Protein AF-A0A942VXL8-F1 (afdb_monomer_lite)

Secondary structure (DSSP, 8-state):
-HHHHHHHHHTT-S-HHHHHHHHHHHHHHHHHHHHHHHHHHHTT-TTS-S--HHHHHHHHHHHHHHHHHHHHHHHHHHHHHH-HHHHHHHHHHHH-HHHHHHHHHHHHHHHHHHHHHHHIIIIIITTTSHHHHHHHHHHHHHHHHHHHHHHHHHTTT-

Structure (mmCIF, N/CA/C/O backbone):
data_AF-A0A942VXL8-F1
#
_entry.id   AF-A0A942VXL8-F1
#
loop_
_atom_site.group_PDB
_atom_site.id
_atom_site.type_symbol
_atom_site.label_atom_id
_atom_site.label_alt_id
_atom_site.label_comp_id
_atom_site.label_asym_id
_atom_site.label_entity_id
_atom_site.label_seq_id
_atom_site.pdbx_PDB_ins_code
_atom_site.Cartn_x
_atom_site.Cartn_y
_atom_site.Cartn_z
_atom_site.occupancy
_atom_site.B_iso_or_equiv
_atom_site.auth_seq_id
_atom_site.auth_comp_id
_atom_site.auth_asym_id
_atom_site.auth_atom_id
_atom_site.pdbx_PDB_model_num
ATOM 1 N N . MET A 1 1 ? -12.586 24.359 14.016 1.00 50.34 1 MET A N 1
ATOM 2 C CA . MET A 1 1 ? -12.978 23.047 14.601 1.00 50.34 1 MET A CA 1
ATOM 3 C C . MET A 1 1 ? -12.679 21.827 13.716 1.00 50.34 1 MET A C 1
ATOM 5 O O . MET A 1 1 ? -12.211 20.833 14.252 1.00 50.34 1 MET A O 1
ATOM 9 N N . ARG A 1 2 ? -12.892 21.862 12.387 1.00 53.41 2 ARG A N 1
ATOM 10 C CA . ARG A 1 2 ? -12.722 20.697 11.481 1.00 53.41 2 ARG A CA 1
ATOM 11 C C . ARG A 1 2 ? -11.295 20.110 11.426 1.00 53.41 2 ARG A C 1
ATOM 13 O O . ARG A 1 2 ? -11.150 18.890 11.414 1.00 53.41 2 ARG A O 1
ATOM 20 N N . ASN A 1 3 ? -10.256 20.947 11.510 1.00 57.34 3 ASN A N 1
ATOM 21 C CA . ASN A 1 3 ? -8.858 20.489 11.504 1.00 57.34 3 ASN A CA 1
ATOM 22 C C . ASN A 1 3 ? -8.479 19.669 12.750 1.00 57.34 3 ASN A C 1
ATOM 24 O O . ASN A 1 3 ? -7.721 18.711 12.633 1.00 57.34 3 ASN A O 1
ATOM 28 N N . SER A 1 4 ? -9.047 19.955 13.932 1.00 61.88 4 SER A N 1
ATOM 29 C CA . SER A 1 4 ? -8.683 19.209 15.150 1.00 61.88 4 SER A CA 1
ATOM 30 C C . SER A 1 4 ? -9.243 17.783 15.160 1.00 61.88 4 SER A C 1
ATOM 32 O O . SER A 1 4 ? -8.615 16.889 15.723 1.00 61.88 4 SER A O 1
ATOM 34 N N . LYS A 1 5 ? -10.382 17.536 14.493 1.00 65.38 5 LYS A N 1
ATOM 35 C CA . LYS A 1 5 ? -10.958 16.187 14.364 1.00 65.38 5 LYS A CA 1
ATOM 36 C C . LYS A 1 5 ? -10.124 15.310 13.426 1.00 65.38 5 LYS A C 1
ATOM 38 O O . LYS A 1 5 ? -9.825 14.175 13.777 1.00 65.38 5 LYS A O 1
ATOM 43 N N . ILE A 1 6 ? -9.680 15.851 12.289 1.00 63.12 6 ILE A N 1
ATOM 44 C CA . ILE A 1 6 ? -8.800 15.136 11.348 1.00 63.12 6 ILE A CA 1
ATOM 45 C C . ILE A 1 6 ? -7.455 14.817 12.014 1.00 63.12 6 ILE A C 1
ATOM 47 O O . ILE A 1 6 ? -7.011 13.676 11.968 1.00 63.12 6 ILE A O 1
ATOM 51 N N . ILE A 1 7 ? -6.859 15.776 12.730 1.00 61.41 7 ILE A N 1
ATOM 52 C CA . ILE A 1 7 ? -5.614 15.551 13.482 1.00 61.41 7 ILE A CA 1
ATOM 53 C C . ILE A 1 7 ? -5.804 14.471 14.558 1.00 61.41 7 ILE A C 1
ATOM 55 O O . ILE A 1 7 ? -4.938 13.617 14.722 1.00 61.41 7 ILE A O 1
ATOM 59 N N . LYS A 1 8 ? -6.942 14.432 15.266 1.00 62.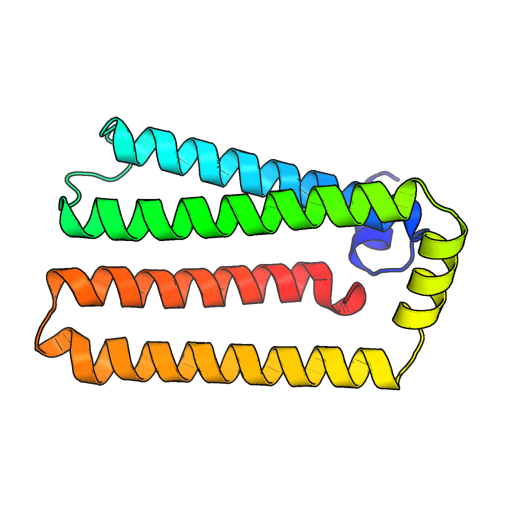31 8 LYS A N 1
ATOM 60 C CA . LYS A 1 8 ? -7.242 13.357 16.233 1.00 62.31 8 LYS A CA 1
ATOM 61 C C . LYS A 1 8 ? -7.376 11.978 15.575 1.00 62.31 8 LYS A C 1
ATOM 63 O O . LYS A 1 8 ? -6.953 10.993 16.174 1.00 62.31 8 LYS A O 1
ATOM 68 N N . LEU A 1 9 ? -7.927 11.902 14.363 1.00 63.34 9 LEU A N 1
ATOM 69 C CA . LEU A 1 9 ? -8.033 10.652 13.599 1.00 63.34 9 LEU A CA 1
ATOM 70 C C . LEU A 1 9 ? -6.672 10.184 13.069 1.00 63.34 9 LEU A C 1
ATOM 72 O O . LEU A 1 9 ? -6.368 9.000 13.160 1.00 63.34 9 LEU A O 1
ATOM 76 N N . LEU A 1 10 ? -5.834 11.112 12.601 1.00 59.16 10 LEU A N 1
ATOM 77 C CA . LEU A 1 10 ? -4.459 10.843 12.164 1.00 59.16 10 LEU A CA 1
ATOM 78 C C . LEU A 1 10 ? -3.555 10.408 13.329 1.00 59.16 10 LEU A C 1
ATOM 80 O O . LEU A 1 10 ? -2.736 9.504 13.200 1.00 59.16 10 LEU A O 1
ATOM 84 N N . THR A 1 11 ? -3.744 11.007 14.507 1.00 58.91 11 THR A N 1
ATOM 85 C CA . THR A 1 11 ? -2.933 10.732 15.706 1.00 58.91 11 THR A CA 1
ATOM 86 C C . THR A 1 11 ? -3.414 9.544 16.542 1.00 58.91 11 THR A C 1
ATOM 88 O O . THR A 1 11 ? -2.876 9.332 17.626 1.00 58.91 11 THR A O 1
ATOM 91 N N . GLY A 1 12 ? -4.423 8.791 16.086 1.00 59.56 12 GLY A N 1
ATOM 92 C CA . GLY A 1 12 ? -4.922 7.604 16.796 1.00 59.56 12 GLY A CA 1
ATOM 93 C C . GLY A 1 12 ? -5.733 7.907 18.062 1.00 59.56 12 GLY A C 1
ATOM 94 O O . GLY A 1 12 ? -6.050 7.001 18.826 1.00 59.56 12 GLY A O 1
ATOM 95 N N . LYS A 1 13 ? -6.108 9.173 18.285 1.00 58.84 13 LYS A N 1
ATOM 96 C CA . LYS A 1 13 ? -6.834 9.643 19.480 1.00 58.84 13 LYS A CA 1
ATOM 97 C C . LYS A 1 13 ? -8.361 9.696 19.306 1.00 58.84 13 LYS A C 1
ATOM 99 O O . LYS A 1 13 ? -9.057 10.154 20.208 1.00 58.84 13 LYS A O 1
ATOM 104 N N . GLY A 1 14 ? -8.888 9.305 18.142 1.00 64.31 14 GLY A N 1
ATOM 105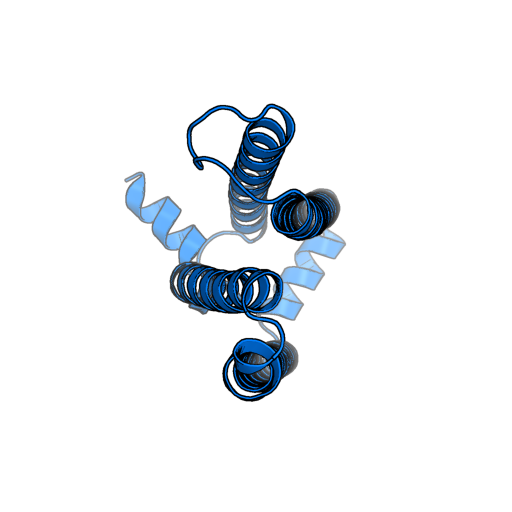 C CA . GLY A 1 14 ? -10.333 9.213 17.870 1.00 64.31 14 GLY A CA 1
ATOM 106 C C . GLY A 1 14 ? -10.920 7.829 18.173 1.00 64.31 14 GLY A C 1
ATOM 107 O O . GLY A 1 14 ? -10.173 6.877 18.374 1.00 64.31 14 GLY A O 1
ATOM 108 N N . HIS A 1 15 ? -12.249 7.680 18.141 1.00 78.06 15 HIS A N 1
ATOM 109 C CA . HIS A 1 15 ? -12.884 6.358 18.230 1.00 78.06 15 HIS A CA 1
ATOM 110 C C . HIS A 1 15 ? -12.444 5.458 17.067 1.00 78.06 15 HIS A C 1
ATOM 112 O O . HIS A 1 15 ? -12.420 5.895 15.915 1.00 78.06 15 HIS A O 1
ATOM 118 N N . ILE A 1 16 ? -12.162 4.182 17.341 1.00 81.50 16 ILE A N 1
ATOM 119 C CA . ILE A 1 16 ? -11.620 3.227 16.356 1.00 81.50 16 ILE A CA 1
ATOM 120 C C . ILE A 1 16 ? -12.505 3.113 15.120 1.00 81.50 16 ILE A C 1
ATOM 122 O O . ILE A 1 16 ? -12.015 3.078 13.994 1.00 81.50 16 ILE A O 1
ATOM 126 N N . LYS A 1 17 ? -13.824 3.148 15.304 1.00 82.56 17 LYS A N 1
ATOM 127 C CA . LYS A 1 17 ? -14.780 3.137 14.194 1.00 82.56 17 LYS A CA 1
ATOM 128 C C . LYS A 1 17 ? -14.611 4.341 13.259 1.00 82.56 17 LYS A C 1
ATOM 130 O O . LYS A 1 17 ? -14.698 4.177 12.045 1.00 82.56 17 LYS A O 1
ATOM 135 N N . GLU A 1 18 ? -14.343 5.536 13.786 1.00 82.38 18 GLU A N 1
ATOM 136 C CA . GLU A 1 18 ? -14.069 6.720 12.959 1.00 82.38 18 GLU A CA 1
ATOM 137 C C . GLU A 1 18 ? -12.702 6.620 12.265 1.00 82.38 18 GLU A C 1
ATOM 139 O O . GLU A 1 18 ? -12.584 6.997 11.099 1.00 82.38 18 GLU A O 1
ATOM 144 N N . GLN A 1 19 ? -11.692 6.054 12.935 1.00 80.62 19 GLN A N 1
ATOM 145 C CA . GLN A 1 19 ? -10.369 5.821 12.345 1.00 80.62 19 GLN A CA 1
ATOM 146 C C . GLN A 1 19 ? -10.431 4.829 11.174 1.00 80.62 19 GLN A C 1
ATOM 148 O O . GLN A 1 19 ? -9.845 5.074 10.121 1.00 80.62 19 GLN A O 1
ATOM 153 N N . LEU A 1 20 ? -11.191 3.737 11.310 1.00 84.06 20 LEU A N 1
ATOM 154 C CA . LEU A 1 20 ? -11.392 2.758 10.236 1.00 84.06 20 LEU A CA 1
ATOM 155 C C . LEU A 1 20 ? -12.156 3.355 9.048 1.00 84.06 20 LEU A C 1
ATOM 157 O O . LEU A 1 20 ? -11.784 3.099 7.903 1.00 84.06 20 LEU A O 1
ATOM 161 N N . LYS A 1 21 ? -13.177 4.190 9.295 1.00 85.81 21 LYS A N 1
ATOM 162 C CA . LYS A 1 21 ? -13.871 4.932 8.227 1.00 85.81 21 LYS A CA 1
ATOM 163 C C . LYS A 1 21 ? -12.913 5.851 7.478 1.00 85.81 21 LYS A C 1
ATOM 165 O O . LYS A 1 21 ? -12.894 5.842 6.252 1.00 85.81 21 LYS A O 1
ATOM 170 N N . PHE A 1 22 ? -12.104 6.612 8.209 1.00 83.56 22 PHE A N 1
ATOM 171 C CA . PHE A 1 22 ? -11.115 7.505 7.618 1.00 83.56 22 PHE A CA 1
ATOM 172 C C . PHE A 1 22 ? -10.062 6.734 6.809 1.00 83.56 22 PHE A C 1
ATOM 174 O O . PHE A 1 22 ? -9.773 7.093 5.670 1.00 83.56 22 PHE A O 1
ATOM 181 N N . SER A 1 23 ? -9.566 5.613 7.343 1.00 84.12 23 SER A N 1
ATOM 182 C CA . SER A 1 23 ? -8.660 4.710 6.627 1.00 84.12 23 SER A CA 1
ATOM 183 C C . SER A 1 23 ? -9.284 4.173 5.335 1.00 84.12 23 SER A C 1
ATOM 185 O O . SER A 1 23 ? -8.607 4.145 4.310 1.00 84.12 23 SER A O 1
ATOM 187 N N . ASN A 1 24 ? -10.571 3.810 5.347 1.00 88.69 24 ASN A N 1
ATOM 188 C CA . ASN A 1 24 ? -11.280 3.364 4.146 1.00 88.69 24 ASN A CA 1
ATOM 189 C C . ASN A 1 24 ? -11.431 4.466 3.102 1.00 88.69 24 ASN A C 1
ATOM 191 O O . ASN A 1 24 ? -11.269 4.179 1.923 1.00 88.69 24 ASN A O 1
ATOM 195 N N . ILE A 1 25 ? -11.711 5.704 3.518 1.00 88.56 25 ILE A N 1
ATOM 196 C CA . ILE A 1 25 ? -11.779 6.848 2.599 1.00 88.56 25 ILE A CA 1
ATOM 197 C C . ILE A 1 25 ? -10.428 7.037 1.908 1.00 88.56 25 ILE A C 1
ATOM 199 O O . ILE A 1 25 ? -10.379 7.140 0.688 1.00 88.56 25 ILE A O 1
ATOM 203 N N . ILE A 1 26 ? -9.329 7.011 2.665 1.00 85.88 26 ILE A N 1
ATOM 204 C CA . ILE A 1 26 ? -7.985 7.160 2.096 1.00 85.88 26 ILE A CA 1
ATOM 205 C C . ILE A 1 26 ? -7.648 6.000 1.161 1.00 85.88 26 ILE A C 1
ATOM 207 O O . ILE A 1 26 ? -7.209 6.240 0.043 1.00 85.88 26 ILE A O 1
ATOM 211 N N . CYS A 1 27 ? -7.904 4.753 1.569 1.00 85.75 27 CYS A N 1
ATOM 212 C CA . CYS A 1 27 ? -7.698 3.599 0.689 1.00 85.75 27 CYS A CA 1
ATOM 213 C C . CYS A 1 27 ? -8.566 3.692 -0.576 1.00 85.75 27 CYS A C 1
ATOM 215 O O . CYS A 1 27 ? -8.106 3.316 -1.646 1.00 85.75 27 CYS A O 1
ATOM 217 N N . GLY A 1 28 ? -9.792 4.214 -0.472 1.00 88.56 28 GLY A N 1
ATOM 218 C CA . GLY A 1 28 ? -10.682 4.431 -1.612 1.00 88.56 28 GLY A CA 1
ATOM 219 C C . GLY A 1 28 ? -10.146 5.485 -2.579 1.00 88.56 28 GLY A C 1
ATOM 220 O O . GLY A 1 28 ? -10.130 5.250 -3.782 1.00 88.56 28 GLY A O 1
ATOM 221 N N . ILE A 1 29 ? -9.638 6.608 -2.060 1.00 89.56 29 ILE A N 1
ATOM 222 C CA . ILE A 1 29 ? -8.975 7.643 -2.868 1.00 89.56 29 ILE A CA 1
ATOM 223 C C . ILE A 1 29 ? -7.738 7.063 -3.565 1.00 89.56 29 ILE A C 1
ATOM 225 O O . ILE A 1 29 ? -7.567 7.265 -4.762 1.00 89.56 29 ILE A O 1
ATOM 229 N N . LEU A 1 30 ? -6.903 6.303 -2.852 1.00 87.00 30 LEU A N 1
ATOM 230 C CA . LEU A 1 30 ? -5.711 5.682 -3.437 1.00 87.00 30 LEU A CA 1
ATOM 231 C C . LEU A 1 30 ? -6.064 4.630 -4.499 1.00 87.00 30 LEU A C 1
ATOM 233 O O . LEU A 1 30 ? -5.429 4.602 -5.548 1.00 87.00 30 LEU A O 1
ATOM 237 N N . ALA A 1 31 ? -7.098 3.813 -4.277 1.00 88.31 31 ALA A N 1
ATOM 238 C CA . ALA A 1 31 ? -7.589 2.858 -5.272 1.00 88.31 31 ALA A CA 1
ATOM 239 C C . ALA A 1 31 ? -8.143 3.562 -6.521 1.00 88.31 31 ALA A C 1
ATOM 241 O O . ALA A 1 31 ? -7.905 3.113 -7.643 1.00 88.31 31 ALA A O 1
ATOM 242 N N . PHE A 1 32 ? -8.843 4.685 -6.339 1.00 90.69 32 PHE A N 1
ATOM 243 C CA . PHE A 1 32 ? -9.324 5.505 -7.447 1.00 90.69 32 PHE A CA 1
ATOM 244 C C . PHE A 1 32 ? -8.162 6.097 -8.253 1.00 90.69 32 PHE A C 1
ATOM 246 O O . PHE A 1 32 ? -8.148 5.965 -9.472 1.00 90.69 32 PHE A O 1
ATOM 253 N N . ILE A 1 33 ? -7.153 6.667 -7.584 1.00 88.00 33 ILE A N 1
ATOM 254 C CA . ILE A 1 33 ? -5.939 7.182 -8.238 1.00 88.00 33 ILE A CA 1
ATOM 255 C C . ILE A 1 33 ? -5.221 6.064 -9.000 1.00 88.00 33 ILE A C 1
ATOM 257 O O . ILE A 1 33 ? -4.877 6.258 -10.160 1.00 88.00 33 ILE A O 1
ATOM 261 N N . ALA A 1 34 ? -5.040 4.890 -8.388 1.00 85.75 34 ALA A N 1
ATOM 262 C CA . ALA A 1 34 ? -4.424 3.736 -9.039 1.00 85.75 34 ALA A CA 1
ATOM 263 C C . ALA A 1 34 ? -5.189 3.336 -10.314 1.00 85.75 34 ALA A C 1
ATOM 265 O O . ALA A 1 34 ? -4.586 3.156 -11.366 1.00 85.75 34 ALA A O 1
ATOM 266 N N . THR A 1 35 ? -6.522 3.295 -10.252 1.00 87.88 35 THR A N 1
ATOM 267 C CA . THR A 1 35 ? -7.374 3.004 -11.419 1.00 87.88 35 THR A CA 1
ATOM 268 C C . THR A 1 35 ? -7.230 4.072 -12.506 1.00 87.88 35 THR A C 1
ATOM 270 O O . THR A 1 35 ? -7.162 3.749 -13.687 1.00 87.88 35 THR A O 1
ATOM 273 N N . LEU A 1 36 ? -7.146 5.348 -12.125 1.00 88.19 36 LEU A N 1
ATOM 274 C CA . LEU A 1 36 ? -6.963 6.453 -13.064 1.00 88.19 36 LEU A CA 1
ATOM 275 C C . LEU A 1 36 ? -5.605 6.339 -13.773 1.00 88.19 36 LEU A C 1
ATOM 277 O O . LEU A 1 36 ? -5.545 6.421 -14.995 1.00 88.19 36 LEU A O 1
ATOM 281 N N . VAL A 1 37 ? -4.534 6.050 -13.027 1.00 84.25 37 VAL A N 1
ATOM 282 C CA . VAL A 1 37 ? -3.196 5.794 -13.584 1.00 84.25 37 VAL A CA 1
ATOM 283 C C . VAL A 1 37 ? -3.210 4.594 -14.535 1.00 84.25 37 VAL A C 1
ATOM 285 O O . VAL A 1 37 ? -2.659 4.694 -15.625 1.00 84.25 37 VAL A O 1
ATOM 288 N N . PHE A 1 38 ? -3.886 3.498 -14.176 1.00 85.81 38 PHE A N 1
ATOM 289 C CA . PHE A 1 38 ? -4.042 2.325 -15.046 1.00 85.81 38 PHE A CA 1
ATOM 290 C C . PHE A 1 38 ? -4.651 2.688 -16.405 1.00 85.81 38 PHE A C 1
ATOM 292 O O . PHE A 1 38 ? -4.117 2.330 -17.451 1.00 85.81 38 PHE A O 1
ATOM 299 N N . VAL A 1 39 ? -5.756 3.439 -16.384 1.00 86.12 39 VAL A N 1
ATOM 300 C CA . VAL A 1 39 ? -6.454 3.891 -17.594 1.00 86.12 39 VAL A CA 1
ATOM 301 C C . VAL A 1 39 ? -5.542 4.791 -18.427 1.00 86.12 39 VAL A C 1
ATOM 303 O O . VAL A 1 39 ? -5.420 4.583 -19.629 1.00 86.12 39 VAL A O 1
ATOM 306 N N . LEU A 1 40 ? -4.844 5.747 -17.808 1.00 84.69 40 LEU A N 1
ATOM 307 C CA . LEU A 1 40 ? -3.923 6.631 -18.530 1.00 84.69 40 LEU A CA 1
ATOM 308 C C . LEU A 1 40 ? -2.797 5.860 -19.238 1.00 84.69 40 LEU A C 1
ATOM 310 O O . LEU A 1 40 ? -2.459 6.206 -20.366 1.00 84.69 40 LEU A O 1
ATOM 314 N N . ILE A 1 41 ? -2.252 4.817 -18.600 1.00 81.56 41 ILE A N 1
ATOM 315 C CA . ILE A 1 41 ? -1.172 3.988 -19.160 1.00 81.56 41 ILE A CA 1
ATOM 316 C C . ILE A 1 41 ? -1.678 3.087 -20.294 1.00 81.56 41 ILE A C 1
ATOM 318 O O . ILE A 1 41 ? -0.983 2.926 -21.291 1.00 81.56 41 ILE A O 1
ATOM 322 N N . ILE A 1 42 ? -2.874 2.500 -20.170 1.00 81.56 42 ILE A N 1
ATOM 323 C CA . ILE A 1 42 ? -3.436 1.621 -21.211 1.00 81.56 42 ILE A CA 1
ATOM 324 C C . ILE A 1 42 ? -3.827 2.392 -22.467 1.00 81.56 42 ILE A C 1
ATOM 326 O O . ILE A 1 42 ? -3.628 1.899 -23.573 1.00 81.56 42 ILE A O 1
ATOM 330 N N . PHE A 1 43 ? -4.412 3.578 -22.304 1.00 82.81 43 PHE A N 1
ATOM 331 C CA . PHE A 1 43 ? -4.924 4.366 -23.424 1.00 82.81 43 PHE A CA 1
ATOM 332 C C . PHE A 1 43 ? -3.886 5.319 -24.025 1.00 82.81 43 PHE A C 1
ATOM 334 O O . PHE A 1 43 ? -4.255 6.147 -24.856 1.00 82.81 43 PHE A O 1
ATOM 341 N N . ASP A 1 44 ? -2.621 5.233 -23.600 1.00 75.69 44 ASP A N 1
ATOM 342 C CA . ASP A 1 44 ? -1.536 6.113 -24.051 1.00 75.69 44 ASP A CA 1
ATOM 343 C C . ASP A 1 44 ? -1.918 7.597 -24.016 1.00 75.69 44 ASP A C 1
ATOM 345 O O . ASP A 1 44 ? -1.559 8.403 -24.877 1.00 75.69 44 ASP A O 1
ATOM 349 N N . ILE A 1 45 ? -2.674 7.976 -22.983 1.00 75.19 45 ILE A N 1
ATOM 350 C CA . ILE A 1 45 ? -3.068 9.364 -22.779 1.00 75.19 45 ILE A CA 1
ATOM 351 C C . ILE A 1 45 ? -1.791 10.085 -22.350 1.00 75.19 45 ILE A C 1
ATOM 353 O O . ILE A 1 45 ? -1.244 9.765 -21.296 1.00 75.19 45 ILE A O 1
ATOM 357 N N . GLY A 1 46 ? -1.317 11.018 -23.189 1.00 59.59 46 GLY A N 1
ATOM 358 C CA . GLY A 1 46 ? 0.035 11.611 -23.242 1.00 59.59 46 GLY A CA 1
ATOM 359 C C . GLY A 1 46 ? 0.578 12.343 -22.003 1.00 59.59 46 GLY A C 1
ATOM 360 O O . GLY A 1 46 ? 1.427 13.219 -22.125 1.00 59.59 46 GLY A O 1
ATOM 361 N N . VAL A 1 47 ? 0.118 11.993 -20.807 1.00 64.44 47 VAL A N 1
ATOM 362 C CA . VAL A 1 47 ? 0.622 12.431 -19.503 1.00 64.44 47 VAL A CA 1
ATOM 363 C C . VAL A 1 47 ? 2.013 11.853 -19.209 1.00 64.44 47 VAL A C 1
ATOM 365 O O . VAL A 1 47 ? 2.786 12.481 -18.492 1.00 64.44 47 VAL A O 1
ATOM 368 N N . PHE A 1 48 ? 2.349 10.681 -19.761 1.00 63.97 48 PHE A N 1
ATOM 369 C CA . PHE A 1 48 ? 3.579 9.950 -19.423 1.00 63.97 48 PHE A CA 1
ATOM 370 C C . PHE A 1 48 ? 4.609 9.836 -20.564 1.00 63.97 48 PHE A C 1
ATOM 372 O O . PHE A 1 48 ? 5.644 9.198 -20.377 1.00 63.97 48 PHE A O 1
ATOM 379 N N . GLY A 1 49 ? 4.366 10.470 -21.718 1.00 66.62 49 GLY A N 1
ATOM 380 C CA . GLY A 1 49 ? 5.226 10.343 -22.905 1.00 66.62 49 GLY A CA 1
ATOM 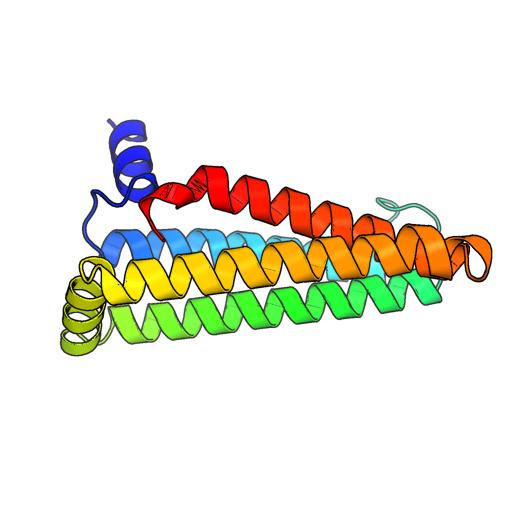381 C C . GLY A 1 49 ? 5.205 8.937 -23.524 1.00 66.62 49 GLY A C 1
ATOM 382 O O . GLY A 1 49 ? 4.359 8.111 -23.184 1.00 66.62 49 GLY A O 1
ATOM 383 N N . GLU A 1 50 ? 6.129 8.661 -24.449 1.00 70.31 50 GLU A N 1
ATOM 384 C CA . GLU A 1 50 ? 6.292 7.319 -25.023 1.00 70.31 50 GLU A CA 1
ATOM 385 C C . GLU A 1 50 ? 6.904 6.368 -23.982 1.00 70.31 50 GLU A C 1
ATOM 387 O O . GLU A 1 50 ? 8.101 6.401 -23.702 1.00 70.31 50 GLU A O 1
ATOM 392 N N . ILE A 1 51 ? 6.070 5.511 -23.388 1.00 73.31 51 ILE A N 1
ATOM 393 C CA . ILE A 1 51 ? 6.518 4.432 -22.501 1.00 73.31 51 ILE A CA 1
ATOM 394 C C . ILE A 1 51 ? 6.746 3.164 -23.335 1.00 73.31 51 ILE A C 1
ATOM 396 O O . ILE A 1 51 ? 5.881 2.773 -24.121 1.00 73.31 51 ILE A O 1
ATOM 400 N N . SER A 1 52 ? 7.864 2.464 -23.118 1.00 79.88 52 SER A N 1
ATOM 401 C CA . SER A 1 52 ? 8.095 1.152 -23.739 1.00 79.88 52 SER A CA 1
ATOM 402 C C . SER A 1 52 ? 7.024 0.127 -23.323 1.00 79.88 52 SER A C 1
ATOM 404 O O . SER A 1 52 ? 6.546 0.130 -22.186 1.00 79.88 52 SER A O 1
ATOM 406 N N . GLU A 1 53 ? 6.670 -0.809 -24.206 1.00 81.69 53 GLU A N 1
ATOM 407 C CA . GLU A 1 53 ? 5.662 -1.845 -23.917 1.00 81.69 53 GLU A CA 1
ATOM 408 C C . GLU A 1 53 ? 6.028 -2.700 -22.686 1.00 81.69 53 GLU A C 1
ATOM 410 O O . GLU A 1 53 ? 5.179 -3.027 -21.854 1.00 81.69 53 GLU A O 1
ATOM 415 N N . LYS A 1 54 ? 7.325 -2.986 -22.503 1.00 78.69 54 LYS A N 1
ATOM 416 C CA . LYS A 1 54 ? 7.834 -3.695 -21.319 1.00 78.69 54 LYS A CA 1
ATOM 417 C C . LYS A 1 54 ? 7.586 -2.901 -20.037 1.00 78.69 54 LYS A C 1
ATOM 419 O O . LYS A 1 54 ? 7.118 -3.468 -19.051 1.00 78.69 54 LYS A O 1
ATOM 424 N N . SER A 1 55 ? 7.864 -1.599 -20.050 1.00 76.19 55 SER A N 1
ATOM 425 C CA . SER A 1 55 ? 7.641 -0.730 -18.894 1.00 76.19 55 SER A CA 1
ATOM 426 C C . SER A 1 55 ? 6.146 -0.574 -18.593 1.00 76.19 55 SER A C 1
ATOM 428 O O . SER A 1 55 ? 5.768 -0.645 -17.424 1.00 76.19 55 SER A O 1
ATOM 430 N N . LYS A 1 56 ? 5.276 -0.473 -19.613 1.00 80.50 56 LYS A N 1
ATOM 431 C CA . LYS A 1 56 ? 3.809 -0.465 -19.427 1.00 80.50 56 LYS A CA 1
ATOM 432 C C . LYS A 1 56 ? 3.323 -1.713 -18.691 1.00 80.50 56 LYS A C 1
ATOM 434 O O . LYS A 1 56 ? 2.555 -1.599 -17.739 1.00 80.50 56 LYS A O 1
ATOM 439 N N . ASN A 1 57 ? 3.809 -2.893 -19.076 1.00 82.12 57 ASN A N 1
ATOM 440 C CA . ASN A 1 57 ? 3.436 -4.149 -18.421 1.00 82.12 57 ASN A CA 1
ATOM 441 C C . ASN A 1 57 ? 3.861 -4.191 -16.947 1.00 82.12 57 ASN A C 1
ATOM 443 O O . ASN A 1 57 ? 3.081 -4.623 -16.098 1.00 82.12 57 ASN A O 1
ATOM 447 N N . ILE A 1 58 ? 5.060 -3.692 -16.631 1.00 80.56 58 ILE A N 1
ATOM 448 C CA . ILE A 1 58 ? 5.538 -3.577 -15.246 1.00 80.56 58 ILE A CA 1
ATOM 449 C C . ILE A 1 58 ? 4.624 -2.637 -14.448 1.00 80.56 58 ILE A C 1
ATOM 451 O O . ILE A 1 58 ? 4.133 -3.025 -13.387 1.00 80.56 58 ILE A O 1
ATOM 455 N N . TYR A 1 59 ? 4.328 -1.440 -14.969 1.00 79.12 59 TYR A N 1
ATOM 456 C CA . TYR A 1 59 ? 3.437 -0.488 -14.299 1.00 79.12 59 TYR A CA 1
ATOM 457 C C . TYR A 1 59 ? 2.031 -1.046 -14.080 1.00 79.12 59 TYR A C 1
ATOM 459 O O . TYR A 1 59 ? 1.486 -0.915 -12.986 1.00 79.12 59 TYR A O 1
ATOM 467 N N . ASN A 1 60 ? 1.460 -1.711 -15.083 1.00 83.19 60 ASN A N 1
ATOM 468 C CA . ASN A 1 60 ? 0.139 -2.322 -14.976 1.00 83.19 60 ASN A CA 1
ATOM 469 C C . ASN A 1 60 ? 0.092 -3.373 -13.862 1.00 83.19 60 ASN A C 1
ATOM 471 O O . ASN A 1 60 ? -0.853 -3.384 -13.074 1.00 83.19 60 ASN A O 1
ATOM 475 N N . LEU A 1 61 ? 1.125 -4.212 -13.747 1.00 83.81 61 LEU A N 1
ATOM 476 C CA . LEU A 1 61 ? 1.204 -5.236 -12.707 1.00 83.81 61 LEU A CA 1
ATOM 477 C C . LEU A 1 61 ? 1.248 -4.616 -11.303 1.00 83.81 61 LEU A C 1
ATOM 479 O O . LEU A 1 61 ? 0.496 -5.030 -10.420 1.00 83.81 61 LEU A O 1
ATOM 483 N N . ILE A 1 62 ? 2.050 -3.564 -11.129 1.00 81.19 62 ILE A N 1
ATOM 484 C CA . ILE A 1 62 ? 2.147 -2.807 -9.874 1.00 81.19 62 ILE A CA 1
ATOM 485 C C . ILE A 1 62 ? 0.798 -2.175 -9.513 1.00 81.19 62 ILE A C 1
ATOM 487 O O . ILE A 1 62 ? 0.321 -2.294 -8.385 1.00 81.19 62 ILE A O 1
ATOM 491 N N . VAL A 1 63 ? 0.155 -1.504 -10.469 1.00 85.12 63 VAL A N 1
ATOM 492 C CA . VAL A 1 63 ? -1.120 -0.814 -10.243 1.00 85.12 63 VAL A CA 1
ATOM 493 C C . VAL A 1 63 ? -2.224 -1.794 -9.837 1.00 85.12 63 VAL A C 1
ATOM 495 O O . VAL A 1 63 ? -2.980 -1.512 -8.903 1.00 85.12 63 VAL A O 1
ATOM 498 N N . VAL A 1 64 ? -2.283 -2.964 -10.478 1.00 86.06 64 VAL A N 1
ATOM 499 C CA . VAL A 1 64 ? -3.224 -4.035 -10.121 1.00 86.06 64 VAL A CA 1
ATOM 500 C C . VAL A 1 64 ? -2.953 -4.563 -8.710 1.00 86.06 64 VAL A C 1
ATOM 502 O O . VAL A 1 64 ? -3.894 -4.717 -7.929 1.00 86.06 64 VAL A O 1
ATOM 505 N N . GLU A 1 65 ? -1.690 -4.787 -8.342 1.00 85.12 65 GLU A N 1
ATOM 506 C CA . GLU A 1 65 ? -1.320 -5.230 -6.993 1.00 85.12 65 GLU A CA 1
ATOM 507 C C . GLU A 1 65 ? -1.790 -4.231 -5.922 1.00 85.12 65 GLU A C 1
ATOM 509 O O . GLU A 1 65 ? -2.460 -4.610 -4.954 1.00 85.12 65 GLU A O 1
ATOM 514 N N . TYR A 1 66 ? -1.537 -2.935 -6.130 1.00 83.62 66 TYR A N 1
ATOM 515 C CA . TYR A 1 66 ? -2.002 -1.881 -5.224 1.00 83.62 66 TYR A CA 1
ATOM 516 C C . TYR A 1 66 ? -3.517 -1.826 -5.111 1.00 83.62 66 TYR A C 1
ATOM 518 O O . TYR A 1 66 ? -4.055 -1.705 -4.005 1.00 83.62 66 TYR A O 1
ATOM 526 N N . PHE A 1 67 ? -4.212 -1.931 -6.241 1.00 87.50 67 PHE A N 1
ATOM 527 C CA . PHE A 1 67 ? -5.664 -1.949 -6.258 1.00 87.50 67 PHE A CA 1
ATOM 528 C C . PHE A 1 67 ? -6.208 -3.093 -5.393 1.00 87.50 67 PHE A C 1
ATOM 530 O O . PHE A 1 67 ? -7.039 -2.854 -4.512 1.00 87.50 67 PHE A O 1
ATOM 537 N N . ILE A 1 68 ? -5.677 -4.310 -5.554 1.00 89.06 68 ILE A N 1
ATOM 538 C CA . ILE A 1 68 ? -6.066 -5.475 -4.748 1.00 89.06 68 ILE A CA 1
ATOM 539 C C . ILE A 1 68 ? -5.815 -5.214 -3.257 1.00 89.06 68 ILE A C 1
ATOM 541 O O . ILE A 1 68 ? -6.713 -5.432 -2.439 1.00 89.06 68 ILE A O 1
ATOM 545 N N . ILE A 1 69 ? -4.640 -4.694 -2.885 1.00 87.00 69 ILE A N 1
ATOM 546 C CA . ILE A 1 69 ? -4.298 -4.388 -1.486 1.00 87.00 69 ILE A CA 1
ATOM 547 C C . ILE A 1 69 ? -5.299 -3.399 -0.872 1.00 87.00 69 ILE A C 1
ATOM 549 O O . ILE A 1 69 ? -5.798 -3.626 0.239 1.00 87.00 69 ILE A O 1
ATOM 553 N N . PHE A 1 70 ? -5.622 -2.308 -1.574 1.00 86.88 70 PHE A N 1
ATOM 554 C CA . PHE A 1 70 ? -6.566 -1.309 -1.072 1.00 86.88 70 PHE A CA 1
ATOM 555 C C . PHE A 1 70 ? -7.982 -1.872 -0.951 1.00 86.88 70 PHE A C 1
ATOM 557 O O . PHE A 1 70 ? -8.621 -1.669 0.085 1.00 86.88 70 PHE A O 1
ATOM 564 N N . VAL A 1 71 ? -8.450 -2.633 -1.943 1.00 89.50 71 VAL A N 1
ATOM 565 C CA . VAL A 1 71 ? -9.771 -3.277 -1.912 1.00 89.50 71 VAL A CA 1
ATOM 566 C C . VAL A 1 71 ? -9.873 -4.253 -0.741 1.00 89.50 71 VAL A C 1
ATOM 568 O O . VAL A 1 71 ? -10.798 -4.148 0.067 1.00 89.50 71 VAL A O 1
ATOM 571 N N . VAL A 1 72 ? -8.898 -5.149 -0.572 1.00 91.12 72 VAL A N 1
ATOM 572 C CA . VAL A 1 72 ? -8.868 -6.108 0.546 1.00 91.12 72 VAL A CA 1
ATOM 573 C C . VAL A 1 72 ? -8.891 -5.379 1.891 1.00 91.12 72 VAL A C 1
ATOM 575 O O . VAL A 1 72 ? -9.623 -5.773 2.806 1.00 91.12 72 VAL A O 1
ATOM 578 N N . LYS A 1 73 ? -8.142 -4.279 2.022 1.00 87.75 73 LYS A N 1
ATOM 579 C CA . LYS A 1 73 ? -8.114 -3.475 3.250 1.00 87.75 73 LYS A CA 1
ATOM 580 C C . LYS A 1 73 ? -9.460 -2.806 3.533 1.00 87.75 73 LYS A C 1
ATOM 582 O O . LYS A 1 73 ? -9.924 -2.862 4.675 1.00 87.75 73 LYS A O 1
ATOM 587 N N . ILE A 1 74 ? -10.117 -2.251 2.512 1.00 89.81 74 ILE A N 1
ATOM 588 C CA . ILE A 1 74 ? -11.464 -1.672 2.620 1.00 89.81 74 ILE A CA 1
ATOM 589 C C . ILE A 1 74 ? -12.470 -2.735 3.068 1.00 89.81 74 ILE A C 1
ATOM 591 O O . ILE A 1 74 ? -13.237 -2.491 4.006 1.00 89.81 74 ILE A O 1
ATOM 595 N N . LEU A 1 75 ? -12.450 -3.922 2.454 1.00 92.31 75 LEU A N 1
ATOM 596 C CA . LEU A 1 75 ? -13.336 -5.035 2.806 1.00 92.31 75 LEU A CA 1
ATOM 597 C C . LEU A 1 75 ? -13.113 -5.491 4.253 1.00 92.31 75 LEU A C 1
ATOM 599 O O . LEU A 1 75 ? -14.070 -5.592 5.025 1.00 92.31 75 LEU A O 1
ATOM 603 N N . LYS A 1 76 ? -11.851 -5.684 4.660 1.00 90.31 76 LYS A N 1
ATOM 604 C CA . LYS A 1 76 ? -11.481 -6.071 6.031 1.00 90.31 76 LYS A CA 1
ATOM 605 C C . LYS A 1 76 ? -11.962 -5.045 7.055 1.00 90.31 76 LYS A C 1
ATOM 607 O O . LYS A 1 76 ? -12.604 -5.409 8.039 1.00 90.31 76 LYS A O 1
ATOM 612 N N . ASN A 1 77 ? -11.689 -3.764 6.828 1.00 88.75 77 ASN A N 1
ATOM 613 C CA . ASN A 1 77 ? -12.128 -2.692 7.717 1.00 88.75 77 ASN A CA 1
ATOM 614 C C . ASN A 1 77 ? -13.656 -2.584 7.769 1.00 88.75 77 ASN A C 1
ATOM 616 O O . ASN A 1 77 ? -14.216 -2.403 8.846 1.00 88.75 77 ASN A O 1
ATOM 620 N N . THR A 1 78 ? -14.340 -2.746 6.634 1.00 89.75 78 THR A N 1
ATOM 621 C CA . THR A 1 78 ? -15.810 -2.740 6.573 1.00 89.75 78 THR A CA 1
ATOM 622 C C . THR A 1 78 ? -16.402 -3.888 7.382 1.00 89.75 78 THR A C 1
ATOM 624 O O . THR A 1 78 ? -17.347 -3.672 8.137 1.00 89.75 78 THR A O 1
ATOM 627 N N . ARG A 1 79 ? -15.816 -5.089 7.292 1.00 91.38 79 ARG A N 1
ATOM 628 C CA . ARG A 1 79 ? -16.210 -6.243 8.110 1.00 91.38 79 ARG A CA 1
ATOM 629 C C . ARG A 1 79 ? -16.031 -5.965 9.604 1.00 91.38 79 ARG A C 1
ATOM 631 O O . ARG A 1 79 ? -16.958 -6.200 10.369 1.00 91.38 79 ARG A O 1
ATOM 638 N N . ILE A 1 80 ? -14.888 -5.404 10.003 1.00 88.88 80 ILE A N 1
ATOM 639 C CA . ILE A 1 80 ? -14.611 -5.049 11.406 1.00 88.88 80 ILE A CA 1
ATOM 640 C C . ILE A 1 80 ? -15.594 -3.987 11.918 1.00 88.88 80 ILE A C 1
ATOM 642 O O . ILE A 1 80 ? -16.087 -4.094 13.029 1.00 88.88 80 ILE A O 1
ATOM 646 N N . MET A 1 81 ? -15.926 -2.975 11.114 1.00 88.88 81 MET A N 1
ATOM 647 C CA . MET A 1 81 ? -16.860 -1.919 11.529 1.00 88.88 81 MET A CA 1
ATOM 648 C C . MET A 1 81 ? -18.312 -2.391 11.685 1.00 88.88 81 MET A C 1
ATOM 650 O O . MET A 1 81 ? -19.087 -1.711 12.363 1.00 88.88 81 MET A O 1
ATOM 654 N N . LYS A 1 82 ? -18.687 -3.495 11.026 1.00 89.94 82 LYS A N 1
ATOM 655 C CA . LYS A 1 82 ? -20.027 -4.097 11.092 1.00 89.94 82 LYS A CA 1
ATOM 656 C C . LYS A 1 82 ? -20.199 -5.062 12.272 1.00 89.94 82 LYS A C 1
ATOM 658 O O . LYS A 1 82 ? -21.336 -5.362 12.608 1.00 89.94 82 LYS A O 1
ATOM 663 N N . ASN A 1 83 ? -19.113 -5.542 12.881 1.00 91.00 83 ASN A N 1
ATOM 664 C CA . ASN A 1 83 ? -19.148 -6.505 13.982 1.00 91.00 83 ASN A CA 1
ATOM 665 C C . ASN A 1 83 ? -18.524 -5.888 15.248 1.00 91.00 83 ASN A C 1
ATOM 667 O O . ASN A 1 83 ? -17.336 -5.570 15.270 1.00 91.00 83 ASN A O 1
ATOM 671 N N . GLU A 1 84 ? -19.324 -5.718 16.303 1.00 87.69 84 GLU A N 1
ATOM 672 C CA . GLU A 1 84 ? -18.876 -5.073 17.544 1.00 87.69 84 GLU A CA 1
ATOM 673 C C . GLU A 1 84 ? -17.795 -5.865 18.289 1.00 87.69 84 GLU A C 1
ATOM 675 O O . GLU A 1 84 ? -16.857 -5.261 18.812 1.00 87.69 84 GLU A O 1
ATOM 680 N N . ASP A 1 85 ? -17.850 -7.196 18.275 1.00 89.88 85 ASP A N 1
ATOM 681 C CA . ASP A 1 85 ? -16.831 -8.048 18.899 1.00 89.88 85 ASP A CA 1
ATOM 682 C C . ASP A 1 85 ? -15.488 -7.937 18.161 1.00 89.88 85 ASP A C 1
ATOM 684 O O . ASP A 1 85 ? -14.413 -7.866 18.767 1.00 89.88 85 ASP A O 1
ATOM 688 N N . MET A 1 86 ? -15.528 -7.826 16.829 1.00 87.75 86 MET A N 1
ATOM 689 C CA . MET A 1 86 ? -14.336 -7.548 16.022 1.00 87.75 86 MET A CA 1
ATOM 690 C C . MET A 1 86 ? -13.782 -6.139 16.267 1.00 87.75 86 MET A C 1
ATOM 692 O O . MET A 1 86 ? -12.570 -5.931 16.198 1.00 87.75 86 MET A O 1
ATOM 696 N N . LEU A 1 87 ? -14.647 -5.163 16.550 1.00 87.50 87 LEU A N 1
ATOM 697 C CA . LEU A 1 87 ? -14.227 -3.803 16.878 1.00 87.50 87 LEU A CA 1
ATOM 698 C C . LEU A 1 87 ? -13.510 -3.768 18.237 1.00 87.50 87 LEU A C 1
ATOM 700 O O . LEU A 1 87 ? -12.410 -3.224 18.328 1.00 87.50 87 LEU A O 1
ATOM 704 N N . LYS A 1 88 ? -14.089 -4.414 19.258 1.00 86.94 88 LYS A N 1
ATOM 705 C CA . LYS A 1 88 ? -13.511 -4.525 20.608 1.00 86.94 88 LYS A CA 1
ATOM 706 C C . LYS A 1 88 ? -12.190 -5.292 20.607 1.00 86.94 88 LYS A C 1
ATOM 708 O O . LYS A 1 88 ? -11.213 -4.843 21.197 1.00 86.94 88 LYS A O 1
ATOM 713 N N . SER A 1 89 ? -12.117 -6.421 19.901 1.00 87.69 89 SER A N 1
ATOM 714 C CA . SER A 1 89 ? -10.860 -7.179 19.794 1.00 87.69 89 SER A CA 1
ATOM 715 C C . SER A 1 89 ? -9.761 -6.375 19.093 1.00 87.69 89 SER A C 1
ATOM 717 O O . SER A 1 89 ? -8.605 -6.419 19.514 1.00 87.69 89 SER A O 1
ATOM 719 N N . LYS A 1 90 ? -10.105 -5.565 18.082 1.00 84.44 90 LYS A N 1
ATOM 720 C CA . LYS A 1 90 ? -9.150 -4.651 17.442 1.00 84.44 90 LYS A CA 1
ATOM 721 C C . LYS A 1 90 ? -8.706 -3.513 18.364 1.00 84.44 90 LYS A C 1
ATOM 723 O O . LYS A 1 90 ? -7.536 -3.146 18.327 1.00 84.44 90 LYS A O 1
ATOM 728 N N . GLU A 1 91 ? -9.599 -2.984 19.196 1.00 83.81 91 GLU A N 1
ATOM 729 C CA . GLU A 1 91 ? -9.263 -2.007 20.242 1.00 83.81 91 GLU A CA 1
ATOM 730 C C . GLU A 1 91 ? -8.238 -2.544 21.238 1.00 83.81 91 GLU A C 1
ATOM 732 O O . GLU A 1 91 ? -7.281 -1.844 21.568 1.00 83.81 91 GLU A O 1
ATOM 737 N N . ILE A 1 92 ? -8.411 -3.790 21.679 1.00 85.44 92 ILE A N 1
ATOM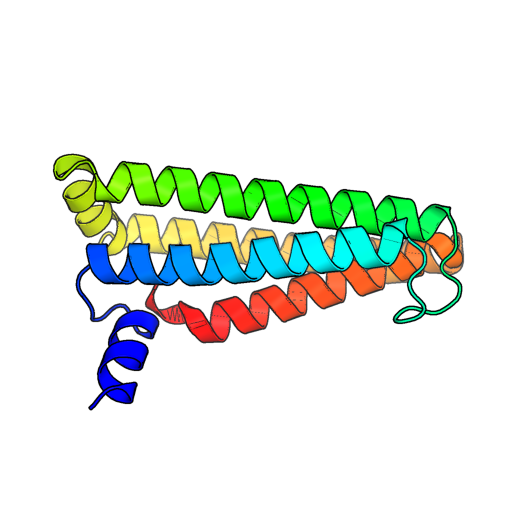 738 C CA . ILE A 1 92 ? -7.474 -4.458 22.588 1.00 85.44 92 ILE A CA 1
ATOM 739 C C . ILE A 1 92 ? -6.132 -4.686 21.883 1.00 85.44 92 ILE A C 1
ATOM 741 O O . ILE A 1 92 ? -5.088 -4.310 22.408 1.00 85.44 92 ILE A O 1
ATOM 745 N N . ALA A 1 93 ? -6.156 -5.217 20.659 1.00 83.38 93 ALA A N 1
ATOM 746 C CA . ALA A 1 93 ? -4.945 -5.530 19.904 1.00 83.38 93 ALA A CA 1
ATOM 747 C C . ALA A 1 93 ? -4.096 -4.296 19.550 1.00 83.38 93 ALA A C 1
ATOM 749 O O . ALA A 1 93 ? -2.893 -4.429 19.344 1.00 83.38 93 ALA A O 1
ATOM 750 N N . LEU A 1 94 ? -4.700 -3.107 19.457 1.00 77.56 94 LEU A N 1
ATOM 751 C CA . LEU A 1 94 ? -3.983 -1.846 19.225 1.00 77.56 94 LEU A CA 1
ATOM 752 C C . LEU A 1 94 ? -3.312 -1.288 20.485 1.00 77.56 94 LEU A C 1
ATOM 754 O O . LEU A 1 94 ? -2.426 -0.449 20.375 1.00 77.56 94 LEU A O 1
ATOM 758 N N . LYS A 1 95 ? -3.733 -1.732 21.672 1.00 81.19 95 LYS A N 1
ATOM 759 C CA . LYS A 1 95 ? -3.133 -1.341 22.956 1.00 81.19 95 LYS A CA 1
ATOM 760 C C . LYS A 1 95 ? -2.137 -2.377 23.481 1.00 81.19 95 LYS A C 1
ATOM 762 O O . LYS A 1 95 ? -1.424 -2.092 24.435 1.00 81.19 95 LYS A O 1
ATOM 767 N N . ASP A 1 96 ? -2.097 -3.559 22.873 1.00 86.19 96 ASP A N 1
ATOM 768 C CA . ASP A 1 96 ? -1.182 -4.633 23.241 1.00 86.19 96 ASP A CA 1
ATOM 769 C C . ASP A 1 96 ? 0.245 -4.335 22.749 1.00 86.19 96 ASP A C 1
ATOM 771 O O . ASP A 1 96 ? 0.526 -4.313 21.546 1.00 86.19 96 ASP A O 1
ATOM 775 N N . GLU A 1 97 ? 1.164 -4.142 23.696 1.00 84.00 97 GLU A N 1
ATOM 776 C CA . GLU A 1 97 ? 2.578 -3.861 23.434 1.00 84.00 97 GLU A CA 1
ATOM 777 C C . GLU A 1 97 ? 3.259 -4.951 22.606 1.00 84.00 97 GLU A C 1
ATOM 779 O O . GLU A 1 97 ? 4.095 -4.653 21.746 1.00 84.00 97 GLU A O 1
ATOM 784 N N . ARG A 1 98 ? 2.885 -6.222 22.805 1.00 84.19 98 ARG A N 1
ATOM 785 C CA . ARG A 1 98 ? 3.445 -7.326 22.021 1.00 84.19 98 ARG A CA 1
ATOM 786 C C . ARG A 1 98 ? 3.058 -7.178 20.558 1.00 84.19 98 ARG A C 1
ATOM 788 O O . ARG A 1 98 ? 3.897 -7.361 19.675 1.00 84.19 98 ARG A O 1
ATOM 795 N N . ASN A 1 99 ? 1.800 -6.847 20.299 1.00 82.12 99 ASN A N 1
ATOM 796 C CA . ASN A 1 99 ? 1.302 -6.695 18.943 1.00 82.12 99 ASN A CA 1
ATOM 797 C C . ASN A 1 99 ? 1.925 -5.470 18.255 1.00 82.12 99 ASN A C 1
ATOM 799 O O . ASN A 1 99 ? 2.324 -5.559 17.095 1.00 82.12 99 ASN A O 1
ATOM 803 N N . ILE A 1 100 ? 2.105 -4.368 18.990 1.00 82.44 100 ILE A N 1
ATOM 804 C CA . ILE A 1 100 ? 2.847 -3.186 18.522 1.00 82.44 100 ILE A CA 1
ATOM 805 C C . ILE A 1 100 ? 4.288 -3.568 18.146 1.00 82.44 100 ILE A C 1
ATOM 807 O O . ILE A 1 100 ? 4.771 -3.203 17.073 1.00 82.44 100 ILE A O 1
ATOM 811 N N . ASN A 1 101 ? 4.981 -4.341 18.986 1.00 83.50 101 ASN A N 1
ATOM 812 C CA . ASN A 1 101 ? 6.355 -4.767 18.712 1.00 83.50 101 ASN A CA 1
ATOM 813 C C . ASN A 1 101 ? 6.460 -5.695 17.495 1.00 83.50 101 ASN A C 1
ATOM 815 O O . ASN A 1 101 ? 7.374 -5.537 16.683 1.00 83.50 101 ASN A O 1
ATOM 819 N N . ILE A 1 102 ? 5.520 -6.630 17.326 1.00 84.88 102 ILE A N 1
ATOM 820 C CA . ILE A 1 102 ? 5.462 -7.495 16.138 1.00 84.88 102 ILE A CA 1
ATOM 821 C C . ILE A 1 102 ? 5.268 -6.651 14.875 1.00 84.88 102 ILE A C 1
ATOM 823 O O . ILE A 1 102 ? 5.989 -6.850 13.898 1.00 84.88 102 ILE A O 1
ATOM 827 N N . GLN A 1 103 ? 4.347 -5.684 14.902 1.00 81.56 103 GLN A N 1
ATOM 828 C CA . GLN A 1 103 ? 4.097 -4.797 13.765 1.00 81.56 103 GLN A CA 1
ATOM 829 C C . GLN A 1 103 ? 5.334 -3.970 13.413 1.00 81.56 103 GLN A C 1
ATOM 831 O O . GLN A 1 103 ? 5.740 -3.964 12.254 1.00 81.56 103 GLN A O 1
ATOM 836 N N . LYS A 1 104 ? 5.994 -3.354 14.402 1.00 82.56 104 LYS A N 1
ATOM 837 C CA . LYS A 1 104 ? 7.243 -2.605 14.189 1.00 82.56 104 LYS A CA 1
ATOM 838 C C . LYS A 1 104 ? 8.351 -3.478 13.605 1.00 82.56 104 LYS A C 1
ATOM 840 O O . LYS A 1 104 ? 9.034 -3.053 12.682 1.00 82.56 104 LYS A O 1
ATOM 845 N N . ARG A 1 105 ? 8.520 -4.708 14.096 1.00 84.88 105 ARG A N 1
ATOM 846 C CA . ARG A 1 105 ? 9.550 -5.621 13.581 1.00 84.88 105 ARG A CA 1
ATOM 847 C C . ARG A 1 105 ? 9.260 -6.057 12.148 1.00 84.88 105 ARG A C 1
ATOM 849 O O . ARG A 1 105 ? 10.160 -6.013 11.315 1.00 84.88 105 ARG A O 1
ATOM 856 N N . ALA A 1 106 ? 8.017 -6.437 11.853 1.00 83.12 106 ALA A N 1
ATOM 857 C CA . ALA A 1 106 ? 7.594 -6.782 10.497 1.00 83.12 106 ALA A CA 1
ATOM 858 C C . ALA A 1 106 ? 7.815 -5.607 9.532 1.00 83.12 106 ALA A C 1
ATOM 860 O O . ALA A 1 106 ? 8.307 -5.795 8.422 1.00 83.12 106 ALA A O 1
ATOM 861 N N . LEU A 1 107 ? 7.522 -4.393 9.996 1.00 81.06 107 LEU A N 1
ATOM 862 C CA . LEU A 1 107 ? 7.745 -3.156 9.266 1.00 81.06 107 LEU A CA 1
ATOM 863 C C . LEU A 1 107 ? 9.228 -2.919 8.961 1.00 81.06 107 LEU A C 1
ATOM 865 O O . LEU A 1 107 ? 9.586 -2.705 7.806 1.00 81.06 107 LEU A O 1
ATOM 869 N N . SER A 1 108 ? 10.102 -3.010 9.968 1.00 82.06 108 SER A N 1
ATOM 870 C CA . SER A 1 108 ? 11.550 -2.885 9.777 1.00 82.06 108 SER A CA 1
ATOM 871 C C . SER A 1 108 ? 12.082 -3.936 8.802 1.00 82.06 108 SER A C 1
ATOM 873 O O . SER A 1 108 ? 12.847 -3.597 7.905 1.00 82.06 108 SER A O 1
ATOM 875 N N . CYS A 1 109 ? 11.641 -5.193 8.921 1.00 85.69 109 CYS A N 1
ATOM 876 C CA . CYS A 1 109 ? 12.010 -6.251 7.980 1.00 85.69 109 CYS A CA 1
ATOM 877 C C . CYS A 1 109 ? 11.578 -5.925 6.545 1.00 85.69 109 CYS A C 1
ATOM 879 O O . CYS A 1 109 ? 12.378 -6.093 5.629 1.00 85.69 109 CYS A O 1
ATOM 881 N N . ALA A 1 110 ? 10.355 -5.425 6.347 1.00 83.38 110 ALA A N 1
ATOM 882 C CA . ALA A 1 110 ? 9.879 -5.023 5.028 1.00 83.38 110 ALA A CA 1
ATOM 883 C C . ALA A 1 110 ? 10.732 -3.887 4.441 1.00 83.38 110 ALA A C 1
ATOM 885 O O . ALA A 1 110 ? 11.152 -3.977 3.291 1.00 83.38 110 ALA A O 1
ATOM 886 N N . VAL A 1 111 ? 11.054 -2.857 5.232 1.00 83.25 111 VAL A N 1
ATOM 887 C CA . VAL A 1 111 ? 11.920 -1.747 4.792 1.00 83.25 111 VAL A CA 1
ATOM 888 C C . VAL A 1 111 ? 13.305 -2.251 4.388 1.00 83.25 111 VAL A C 1
ATOM 890 O O . VAL A 1 111 ? 13.783 -1.906 3.310 1.00 83.25 111 VAL A O 1
ATOM 893 N N . TYR A 1 112 ? 13.937 -3.101 5.202 1.00 85.88 112 TYR A N 1
ATOM 894 C CA . TYR A 1 112 ? 15.242 -3.672 4.859 1.00 85.88 112 TYR A CA 1
ATOM 895 C C . TYR A 1 112 ? 15.188 -4.539 3.601 1.00 85.88 112 TYR A C 1
ATOM 897 O O . TYR A 1 112 ? 16.099 -4.462 2.779 1.00 85.88 112 TYR A O 1
ATOM 905 N N . ALA A 1 113 ? 14.118 -5.314 3.411 1.00 86.75 113 ALA A N 1
ATOM 906 C CA . ALA A 1 113 ? 13.921 -6.093 2.194 1.00 86.75 113 ALA A CA 1
ATOM 907 C C . ALA A 1 113 ? 13.802 -5.185 0.960 1.00 86.75 113 ALA A C 1
ATOM 909 O O . ALA A 1 113 ? 14.493 -5.418 -0.028 1.00 86.75 113 ALA A O 1
ATOM 910 N N . TYR A 1 114 ? 13.002 -4.115 1.026 1.00 84.06 114 TYR A N 1
ATOM 911 C CA . TYR A 1 114 ? 12.872 -3.156 -0.076 1.00 84.06 114 TYR A CA 1
ATOM 912 C C . TYR A 1 114 ? 14.191 -2.452 -0.404 1.00 84.06 114 TYR A C 1
ATOM 914 O O . TYR A 1 114 ? 14.537 -2.338 -1.578 1.00 84.06 114 TYR A O 1
ATOM 922 N N . ILE A 1 115 ? 14.948 -2.021 0.610 1.00 85.69 115 ILE A N 1
ATOM 923 C CA . ILE A 1 115 ? 16.278 -1.428 0.410 1.00 85.69 115 ILE A CA 1
ATOM 924 C C . ILE A 1 115 ? 17.219 -2.446 -0.240 1.00 85.69 115 ILE A C 1
ATOM 926 O O . ILE A 1 115 ? 17.904 -2.104 -1.199 1.00 85.69 115 ILE A O 1
ATOM 930 N N . GLY A 1 116 ? 17.225 -3.696 0.234 1.00 86.88 116 GLY A N 1
ATOM 931 C CA . GLY A 1 116 ? 18.055 -4.766 -0.319 1.00 86.88 116 GLY A CA 1
ATOM 932 C C . GLY A 1 116 ? 17.730 -5.073 -1.781 1.00 86.88 116 GLY A C 1
ATOM 933 O O . GLY A 1 116 ? 18.632 -5.113 -2.614 1.00 86.88 116 GLY A O 1
ATOM 934 N N . ILE A 1 117 ? 16.444 -5.216 -2.117 1.00 87.12 117 ILE A N 1
ATOM 935 C CA . ILE A 1 117 ? 15.997 -5.426 -3.502 1.00 87.12 117 ILE A CA 1
ATOM 936 C C . ILE A 1 117 ? 16.362 -4.212 -4.361 1.00 87.12 117 ILE A C 1
ATOM 938 O O . ILE A 1 117 ? 16.899 -4.385 -5.451 1.00 87.12 117 ILE A O 1
ATOM 942 N N . GLY A 1 118 ? 16.143 -2.990 -3.866 1.00 85.44 118 GLY A N 1
ATOM 943 C CA . GLY A 1 118 ? 16.543 -1.764 -4.556 1.00 85.44 118 GLY A CA 1
ATOM 944 C C . GLY A 1 118 ? 18.045 -1.711 -4.838 1.00 85.44 118 GLY A C 1
ATOM 945 O O . GLY A 1 118 ? 18.443 -1.348 -5.941 1.00 85.44 118 GLY A O 1
ATOM 946 N N . PHE A 1 119 ? 18.876 -2.147 -3.888 1.00 86.81 119 PHE A N 1
ATOM 947 C CA . PHE A 1 119 ? 20.328 -2.255 -4.053 1.00 86.81 119 PHE A CA 1
ATOM 948 C C . PHE A 1 119 ? 20.711 -3.264 -5.139 1.00 86.81 119 PHE A C 1
ATOM 950 O O . PHE A 1 119 ? 21.519 -2.951 -6.010 1.00 86.81 119 PHE A O 1
ATOM 957 N N . ILE A 1 120 ? 20.111 -4.458 -5.117 1.00 87.50 120 ILE A N 1
ATOM 958 C CA . ILE A 1 120 ? 20.360 -5.502 -6.120 1.00 87.50 120 ILE A CA 1
ATOM 959 C C . ILE A 1 120 ? 19.944 -5.006 -7.507 1.00 87.50 120 ILE A C 1
ATOM 961 O O . ILE A 1 120 ? 20.728 -5.076 -8.452 1.00 87.50 120 ILE A O 1
ATOM 965 N N . VAL A 1 121 ? 18.735 -4.460 -7.636 1.00 85.44 121 VAL A N 1
ATOM 966 C CA . VAL A 1 121 ? 18.233 -3.961 -8.920 1.00 85.44 121 VAL A CA 1
ATOM 967 C C . VAL A 1 121 ? 19.085 -2.792 -9.416 1.00 85.44 121 VAL A C 1
ATOM 969 O O . VAL A 1 121 ? 19.482 -2.791 -10.576 1.00 85.44 121 VAL A O 1
ATOM 972 N N . GLY A 1 122 ? 19.407 -1.831 -8.549 1.00 83.56 122 GLY A N 1
ATOM 973 C CA . GLY A 1 122 ? 20.115 -0.605 -8.915 1.00 83.56 122 GLY A CA 1
ATOM 974 C C . GLY A 1 122 ? 21.605 -0.786 -9.207 1.00 83.56 122 GLY A C 1
ATOM 975 O O . GLY A 1 122 ? 22.110 -0.168 -10.138 1.00 83.56 122 GLY A O 1
ATOM 976 N N . LEU A 1 123 ? 22.318 -1.620 -8.443 1.00 83.50 123 LEU A N 1
ATOM 977 C CA . LEU A 1 123 ? 23.767 -1.797 -8.616 1.00 83.50 123 LEU A CA 1
ATOM 978 C C . LEU A 1 123 ? 24.136 -2.998 -9.479 1.00 83.50 123 LEU A C 1
ATOM 980 O O . LEU A 1 123 ? 25.126 -2.937 -10.201 1.00 83.50 123 LEU A O 1
ATOM 984 N N . ILE A 1 124 ? 23.376 -4.091 -9.386 1.00 84.62 124 ILE A N 1
ATOM 985 C CA . ILE A 1 124 ? 23.740 -5.349 -10.044 1.00 84.62 124 ILE A CA 1
ATOM 986 C C . ILE A 1 124 ? 22.999 -5.495 -11.364 1.00 84.62 124 ILE A C 1
ATOM 988 O O . ILE A 1 124 ? 23.622 -5.862 -12.344 1.00 84.62 124 ILE A O 1
ATOM 992 N N . ILE A 1 125 ? 21.693 -5.220 -11.419 1.00 84.06 125 ILE A N 1
ATOM 993 C CA . ILE A 1 125 ? 20.878 -5.520 -12.611 1.00 84.06 125 ILE A CA 1
ATOM 994 C C . ILE A 1 125 ? 20.862 -4.346 -13.602 1.00 84.06 125 ILE A C 1
ATOM 996 O O . ILE A 1 125 ? 20.948 -4.565 -14.812 1.00 84.06 125 ILE A O 1
ATOM 1000 N N . LEU A 1 126 ? 20.793 -3.107 -13.105 1.00 83.25 126 LEU A N 1
ATOM 1001 C CA . LEU A 1 126 ? 20.708 -1.885 -13.914 1.00 83.25 126 LEU A CA 1
ATOM 1002 C C . LEU A 1 126 ? 21.799 -1.753 -14.991 1.00 83.25 126 LEU A C 1
ATOM 1004 O O . LEU A 1 126 ? 21.443 -1.396 -16.113 1.00 83.25 126 LEU A O 1
ATOM 1008 N N . PRO A 1 127 ? 23.083 -2.081 -14.729 1.00 83.31 127 PRO A N 1
ATOM 1009 C CA . PRO A 1 127 ? 24.131 -1.973 -15.746 1.00 83.31 127 PRO A CA 1
ATOM 1010 C C . PRO A 1 127 ? 23.961 -2.939 -16.926 1.00 83.31 127 PRO A C 1
ATOM 1012 O O . PRO A 1 127 ? 24.453 -2.658 -18.014 1.00 83.31 127 PRO A O 1
ATOM 1015 N N . PHE A 1 128 ? 23.272 -4.070 -16.728 1.00 83.50 128 PHE A N 1
ATOM 1016 C CA . PHE A 1 128 ? 23.107 -5.109 -17.754 1.00 83.50 128 PHE A CA 1
ATOM 1017 C C . PHE A 1 128 ? 21.745 -5.051 -18.452 1.00 83.50 128 PHE A C 1
ATOM 1019 O O . PHE A 1 128 ? 21.623 -5.474 -19.597 1.00 83.50 128 PHE A O 1
ATOM 1026 N N . TYR A 1 129 ? 20.718 -4.526 -17.777 1.00 79.19 129 TYR A N 1
ATOM 1027 C CA . TYR A 1 129 ? 19.334 -4.514 -18.260 1.00 79.19 129 TYR A CA 1
ATOM 1028 C C . TYR A 1 129 ? 18.673 -3.146 -18.067 1.00 79.19 129 TYR A C 1
ATOM 1030 O O . TYR A 1 129 ? 17.580 -3.057 -17.503 1.00 79.19 129 TYR A O 1
ATOM 1038 N N . TYR A 1 130 ? 19.342 -2.089 -18.537 1.00 76.56 130 TYR A N 1
ATOM 1039 C CA . TYR A 1 130 ? 19.006 -0.683 -18.283 1.00 76.56 130 TYR A CA 1
ATOM 1040 C C . TYR A 1 130 ? 17.508 -0.357 -18.423 1.00 76.56 130 TYR A C 1
ATOM 1042 O O . TYR A 1 130 ? 16.879 0.022 -17.438 1.00 76.56 130 TYR A O 1
ATOM 1050 N N . GLU A 1 131 ? 16.919 -0.599 -19.598 1.00 72.00 131 GLU A N 1
ATOM 1051 C CA . GLU A 1 131 ? 15.523 -0.250 -19.924 1.00 72.00 131 GLU A CA 1
ATOM 1052 C C . GLU A 1 131 ? 14.487 -0.835 -18.948 1.00 72.00 131 GLU A C 1
ATOM 1054 O O . GLU A 1 131 ? 13.563 -0.156 -18.512 1.00 72.00 131 GLU A O 1
ATOM 1059 N N . SER A 1 132 ? 14.634 -2.105 -18.563 1.00 69.06 132 SER A N 1
ATOM 1060 C CA . SER A 1 132 ? 13.699 -2.761 -17.638 1.00 69.06 132 SER A CA 1
ATOM 1061 C C . SER A 1 132 ? 14.037 -2.498 -16.172 1.00 69.06 132 SER A C 1
ATOM 1063 O O . SER A 1 132 ? 13.146 -2.342 -15.336 1.00 69.06 132 SER A O 1
ATOM 1065 N N . ALA A 1 133 ? 15.325 -2.452 -15.839 1.00 76.56 133 ALA A N 1
ATOM 1066 C CA . ALA A 1 133 ? 15.782 -2.316 -14.464 1.00 76.56 133 ALA A CA 1
ATOM 1067 C C . ALA A 1 133 ? 15.582 -0.895 -13.932 1.00 76.56 133 ALA A C 1
ATOM 1069 O O . ALA A 1 133 ? 15.305 -0.735 -12.744 1.00 76.56 133 ALA A O 1
ATOM 1070 N N . ILE A 1 134 ? 15.641 0.126 -14.794 1.00 79.62 134 ILE A N 1
ATOM 1071 C CA . ILE A 1 134 ? 15.409 1.516 -14.395 1.00 79.62 134 ILE A CA 1
ATOM 1072 C C . ILE A 1 134 ? 13.957 1.732 -13.955 1.00 79.62 134 ILE A C 1
ATOM 1074 O O . ILE A 1 134 ? 13.708 2.353 -12.922 1.00 79.62 134 ILE A O 1
ATOM 1078 N N . THR A 1 135 ? 12.995 1.128 -14.665 1.00 74.12 135 THR A N 1
ATOM 1079 C CA . THR A 1 135 ? 11.571 1.152 -14.297 1.00 74.12 135 THR A CA 1
ATOM 1080 C C . THR A 1 135 ? 11.338 0.483 -12.940 1.00 74.12 135 THR A C 1
ATOM 1082 O O . THR A 1 135 ? 10.646 1.035 -12.082 1.00 74.12 135 THR A O 1
ATOM 1085 N N . ILE A 1 136 ? 11.944 -0.687 -12.713 1.00 77.75 136 ILE A N 1
ATOM 1086 C CA . ILE A 1 136 ? 11.824 -1.422 -11.445 1.00 77.75 136 ILE A CA 1
ATOM 1087 C C . ILE A 1 136 ? 12.465 -0.626 -10.303 1.00 77.75 136 ILE A C 1
ATOM 1089 O O . ILE A 1 136 ? 11.867 -0.486 -9.237 1.00 77.75 136 ILE A O 1
ATOM 1093 N N . PHE A 1 137 ? 13.650 -0.056 -10.527 1.00 78.88 137 PHE A N 1
ATOM 1094 C CA . PHE A 1 137 ? 14.362 0.732 -9.526 1.00 78.88 137 PHE A CA 1
ATOM 1095 C C . PHE A 1 137 ? 13.573 1.978 -9.107 1.00 78.88 137 PHE A C 1
ATOM 1097 O O . PHE A 1 137 ? 13.313 2.166 -7.918 1.00 78.88 137 PHE A O 1
ATOM 1104 N N . TYR A 1 138 ? 13.105 2.784 -10.067 1.00 79.88 138 TYR A N 1
ATOM 1105 C CA . TYR A 1 138 ? 12.285 3.960 -9.762 1.00 79.88 138 TYR A CA 1
ATOM 1106 C C . TYR A 1 138 ? 10.971 3.596 -9.078 1.00 79.88 138 TYR A C 1
ATOM 1108 O O . TYR A 1 138 ? 10.531 4.325 -8.189 1.00 79.88 138 TYR A O 1
ATOM 1116 N N . THR A 1 139 ? 10.377 2.455 -9.433 1.00 77.19 139 THR A N 1
ATOM 1117 C CA . THR A 1 139 ? 9.208 1.937 -8.723 1.00 77.19 139 THR A CA 1
ATOM 1118 C C . THR A 1 139 ? 9.553 1.679 -7.261 1.00 77.19 139 THR A C 1
ATOM 1120 O O . THR A 1 139 ? 8.904 2.248 -6.391 1.00 77.19 139 THR A O 1
ATOM 1123 N N . ILE A 1 140 ? 10.593 0.893 -6.964 1.00 81.94 140 ILE A N 1
ATOM 1124 C CA . ILE A 1 140 ? 11.007 0.591 -5.582 1.00 81.94 140 ILE A CA 1
ATOM 1125 C C . ILE A 1 140 ? 11.246 1.883 -4.788 1.00 81.94 140 ILE A C 1
ATOM 1127 O O . ILE A 1 140 ? 10.773 2.005 -3.657 1.00 81.94 140 ILE A O 1
ATOM 1131 N N . CYS A 1 141 ? 11.908 2.878 -5.387 1.00 81.69 141 CYS A N 1
ATOM 1132 C CA . CYS A 1 141 ? 12.111 4.187 -4.767 1.00 81.69 141 CYS A CA 1
ATOM 1133 C C . CYS A 1 141 ? 10.791 4.923 -4.490 1.00 81.69 141 CYS A C 1
ATOM 1135 O O . CYS A 1 141 ? 10.599 5.440 -3.388 1.00 81.69 141 CYS A O 1
ATOM 1137 N N . ALA A 1 142 ? 9.866 4.949 -5.453 1.00 77.62 142 ALA A N 1
ATOM 1138 C CA . ALA A 1 142 ? 8.549 5.558 -5.283 1.00 77.62 142 ALA A CA 1
ATOM 1139 C C . ALA A 1 142 ? 7.735 4.857 -4.185 1.00 77.62 142 ALA A C 1
ATOM 1141 O O . ALA A 1 142 ? 7.067 5.524 -3.394 1.00 77.62 142 ALA A O 1
ATOM 1142 N N . LEU A 1 143 ? 7.838 3.529 -4.075 1.00 75.62 143 LEU A N 1
ATOM 1143 C CA . LEU A 1 143 ? 7.181 2.758 -3.019 1.00 75.62 143 LEU A CA 1
ATOM 1144 C C . LEU A 1 143 ? 7.766 3.052 -1.645 1.00 75.62 143 LEU A C 1
ATOM 1146 O O . LEU A 1 143 ? 7.009 3.225 -0.690 1.00 75.62 143 LEU A O 1
ATOM 1150 N N . LEU A 1 144 ? 9.090 3.171 -1.546 1.00 80.31 144 LEU A N 1
ATOM 1151 C CA . LEU A 1 144 ? 9.756 3.562 -0.308 1.00 80.31 144 LEU A CA 1
ATOM 1152 C C . LEU A 1 144 ? 9.341 4.981 0.114 1.00 80.31 144 LEU A C 1
ATOM 1154 O O . LEU A 1 144 ? 9.065 5.224 1.286 1.00 80.31 144 LEU A O 1
ATOM 1158 N N . ALA A 1 145 ? 9.232 5.907 -0.842 1.00 78.19 145 ALA A N 1
ATOM 1159 C CA . ALA A 1 145 ? 8.776 7.271 -0.591 1.00 78.19 145 ALA A CA 1
ATOM 1160 C C . ALA A 1 145 ? 7.307 7.312 -0.141 1.00 78.19 145 ALA A C 1
ATOM 1162 O O . ALA A 1 145 ? 6.989 7.945 0.866 1.00 78.19 145 ALA A O 1
ATOM 1163 N N . LEU A 1 146 ? 6.415 6.596 -0.833 1.00 75.38 146 LEU A N 1
ATOM 1164 C CA . LEU A 1 146 ? 5.003 6.486 -0.462 1.00 75.38 146 LEU A CA 1
ATOM 1165 C C . LEU A 1 146 ? 4.848 5.841 0.915 1.00 75.38 146 LEU A C 1
ATOM 1167 O O . LEU A 1 146 ? 4.047 6.299 1.729 1.00 75.38 146 LEU A O 1
ATOM 1171 N N . TYR A 1 147 ? 5.657 4.827 1.210 1.00 75.31 147 TYR A N 1
ATOM 1172 C CA . TYR A 1 147 ? 5.749 4.237 2.533 1.00 75.31 147 TYR A CA 1
ATOM 1173 C C . TYR A 1 147 ? 6.173 5.267 3.589 1.00 75.31 147 TYR A C 1
ATOM 1175 O O . TYR A 1 147 ? 5.485 5.396 4.597 1.00 75.31 147 TYR A O 1
ATOM 1183 N N . CYS A 1 148 ? 7.236 6.041 3.361 1.00 73.00 148 CYS A N 1
ATOM 1184 C CA . CYS A 1 148 ? 7.673 7.094 4.281 1.00 73.00 148 CYS A CA 1
ATOM 1185 C C . CYS A 1 148 ? 6.580 8.148 4.505 1.00 73.00 148 CYS A C 1
ATOM 1187 O O . CYS A 1 148 ? 6.359 8.567 5.637 1.00 73.00 148 CYS A O 1
ATOM 1189 N N . ILE A 1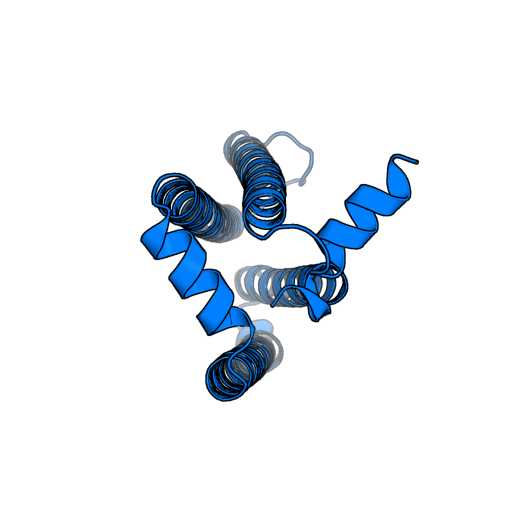 149 ? 5.846 8.534 3.457 1.00 73.31 149 ILE A N 1
ATOM 1190 C CA . ILE A 1 149 ? 4.706 9.455 3.558 1.00 73.31 149 ILE A CA 1
ATOM 1191 C C . ILE A 1 149 ? 3.601 8.840 4.422 1.00 73.31 149 ILE A C 1
ATOM 1193 O O . ILE A 1 149 ? 3.137 9.467 5.373 1.00 73.31 149 ILE A O 1
ATOM 1197 N N . MET A 1 150 ? 3.205 7.598 4.140 1.00 70.38 150 MET A N 1
ATOM 1198 C CA . MET A 1 150 ? 2.193 6.882 4.919 1.00 70.38 150 MET A CA 1
ATOM 1199 C C 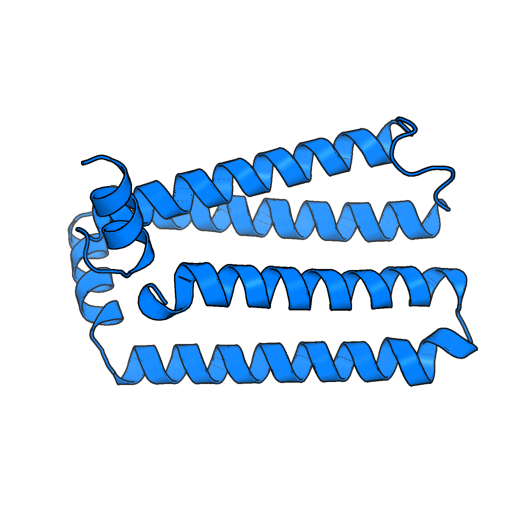. MET A 1 150 ? 2.634 6.701 6.373 1.00 70.38 150 MET A C 1
ATOM 1201 O O . MET A 1 150 ? 1.836 6.896 7.283 1.00 70.38 150 MET A O 1
ATOM 1205 N N . PHE A 1 151 ? 3.904 6.393 6.614 1.00 69.75 151 PHE A N 1
ATOM 1206 C CA . PHE A 1 151 ? 4.474 6.308 7.949 1.00 69.75 151 PHE A CA 1
ATOM 1207 C C . PHE A 1 151 ? 4.409 7.664 8.651 1.00 69.75 151 PHE A C 1
ATOM 1209 O O . PHE A 1 151 ? 3.842 7.739 9.728 1.00 69.75 151 PHE A O 1
ATOM 1216 N N . CYS A 1 152 ? 4.859 8.759 8.037 1.00 66.62 152 CYS A N 1
ATOM 1217 C CA . CYS A 1 152 ? 4.751 10.104 8.614 1.00 66.62 152 CYS A CA 1
ATOM 1218 C C . CYS A 1 152 ? 3.301 10.502 8.942 1.00 66.62 152 CYS A C 1
ATOM 1220 O O . CYS A 1 152 ? 3.050 11.138 9.966 1.00 66.62 152 CYS A O 1
ATOM 1222 N N . ILE A 1 153 ? 2.340 10.110 8.100 1.00 60.56 153 ILE A N 1
ATOM 1223 C CA . ILE A 1 153 ? 0.914 10.419 8.278 1.00 60.56 153 ILE A CA 1
ATOM 1224 C C . ILE A 1 153 ? 0.269 9.538 9.364 1.00 60.56 153 ILE A C 1
ATOM 1226 O O . ILE A 1 153 ? -0.570 10.025 10.123 1.00 60.56 153 ILE A O 1
ATOM 1230 N N . PHE A 1 154 ? 0.655 8.262 9.457 1.00 60.47 154 PHE A N 1
ATOM 1231 C CA . PHE A 1 154 ? -0.004 7.246 10.290 1.00 60.47 154 PHE A CA 1
ATOM 1232 C C . PHE A 1 154 ? 0.873 6.670 11.413 1.00 60.47 154 PHE A C 1
ATOM 1234 O O . PHE A 1 154 ? 0.481 5.696 12.050 1.00 60.47 154 PHE A O 1
ATOM 1241 N N . TYR A 1 155 ? 2.027 7.274 11.712 1.00 56.12 155 TYR A N 1
ATOM 1242 C CA . TYR A 1 155 ? 3.021 6.790 12.688 1.00 56.12 155 TYR A CA 1
ATOM 1243 C C . TYR A 1 155 ? 2.444 6.474 14.078 1.00 56.12 155 TYR A C 1
ATOM 1245 O O . TYR A 1 155 ? 3.001 5.674 14.818 1.00 56.12 155 TYR A O 1
ATOM 1253 N N . LYS A 1 156 ? 1.337 7.128 14.454 1.00 44.12 156 LYS A N 1
ATOM 1254 C CA . LYS A 1 156 ? 0.640 6.929 15.738 1.00 44.12 156 LYS A CA 1
ATOM 1255 C C . LYS A 1 156 ? -0.623 6.067 15.653 1.00 44.12 156 LYS A C 1
ATOM 1257 O O . LYS A 1 156 ? -1.248 5.825 16.679 1.00 44.12 156 LYS A O 1
ATOM 1262 N N . THR A 1 157 ? -1.053 5.691 14.452 1.00 42.78 157 THR A N 1
ATOM 1263 C CA . THR A 1 157 ? -2.270 4.901 14.198 1.00 42.78 157 THR A CA 1
ATOM 1264 C C . THR A 1 157 ? -1.974 3.436 13.855 1.00 42.78 157 THR A C 1
ATOM 1266 O O . THR A 1 157 ? -2.900 2.623 13.886 1.00 42.78 157 THR A O 1
ATOM 1269 N N . MET A 1 158 ? -0.723 3.114 13.511 1.00 45.31 158 MET A N 1
ATOM 1270 C CA . MET A 1 158 ? -0.167 1.755 13.444 1.00 45.31 158 MET A CA 1
ATOM 1271 C C . MET A 1 158 ? 0.534 1.411 14.756 1.00 45.31 158 MET A C 1
ATOM 1273 O O . MET A 1 158 ? 0.369 0.260 15.208 1.00 45.31 158 MET A O 1
#

pLDDT: mean 79.38, std 10.37, range [42.78, 92.31]

Sequence (158 aa):
MRNSKIIKLLTGKGHIKEQLKFSNIICGILAFIATLVFVLIIFDIGVFGEISEKSKNIYNLIVVEYFIIFVVKILKNTRIMKNEDMLKSKEIALKDERNINIQKRALSCAVYAYIGIGFIVGLIILPFYYESAITIFYTICALLALYCIMFCIFYKTM

Foldseek 3Di:
DVVVVLVCLLQQNDQLLVVLVVLLVVLVVLLVVLVVVLVCLVVVVPPPPDADPLLSVVSNVVSVVSNVVSVVSNVVSVVCSVDVVSSVVVVVLLVDPVNVVVVVVVVVVVLVVLVVVLCCLVPPVCVPPVSNSVSVNVVSVVVNVVVVVCCVRRVNVD

Radius of gyration: 18.65 Å; chains: 1; bounding box: 44×31×48 Å